Protein AF-A0A1I4PJ92-F1 (afdb_monomer_lite)

Organism: NCBI:txid266892

Structure (mmCIF, N/CA/C/O backbone):
data_AF-A0A1I4PJ92-F1
#
_entry.id   AF-A0A1I4PJ92-F1
#
loop_
_atom_site.group_PDB
_atom_site.id
_atom_site.type_symbol
_atom_site.label_atom_id
_atom_site.label_alt_id
_atom_site.label_comp_id
_atom_site.label_asym_id
_atom_site.label_entity_id
_atom_site.label_seq_id
_atom_site.pdbx_PDB_ins_code
_atom_site.Cartn_x
_atom_site.Cartn_y
_atom_site.Cartn_z
_atom_site.occupancy
_atom_site.B_iso_or_equiv
_atom_site.auth_seq_id
_atom_site.auth_comp_id
_atom_site.auth_asym_id
_atom_site.auth_atom_id
_atom_site.pdbx_PDB_model_num
ATOM 1 N N . MET A 1 1 ? -23.459 -6.721 20.034 1.00 47.03 1 MET A N 1
ATOM 2 C CA . MET A 1 1 ? -22.294 -6.403 19.180 1.00 47.03 1 MET A CA 1
ATOM 3 C C . MET A 1 1 ? -22.370 -4.924 18.826 1.00 47.03 1 MET A C 1
ATOM 5 O O . MET A 1 1 ? -23.334 -4.533 18.176 1.00 47.03 1 MET A O 1
ATOM 9 N N . ASN A 1 2 ? -21.453 -4.084 19.319 1.00 51.94 2 ASN A N 1
ATOM 10 C CA . ASN A 1 2 ? -21.460 -2.658 18.976 1.00 51.94 2 ASN A CA 1
ATOM 11 C C . ASN A 1 2 ? -21.237 -2.521 17.464 1.00 51.94 2 ASN A C 1
ATOM 13 O O . ASN A 1 2 ? -20.228 -2.994 16.945 1.00 51.94 2 ASN A O 1
ATOM 17 N N . LYS A 1 3 ? -22.192 -1.915 16.745 1.00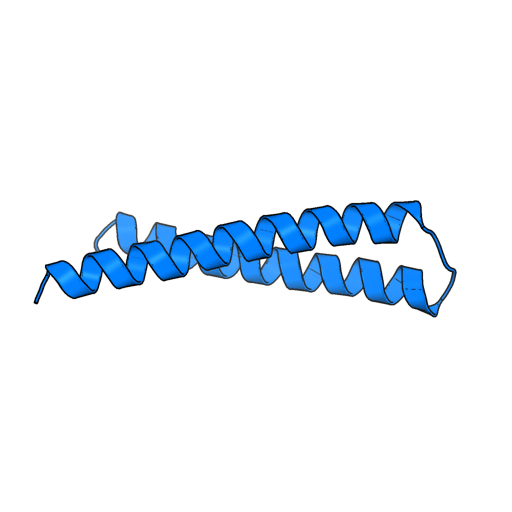 56.72 3 LYS A N 1
ATOM 18 C CA . LYS A 1 3 ? -22.147 -1.750 15.277 1.00 56.72 3 LYS A CA 1
ATOM 19 C C . LYS A 1 3 ? -20.840 -1.101 14.789 1.00 56.72 3 LYS A C 1
ATOM 21 O O . LYS A 1 3 ? -20.386 -1.410 13.692 1.00 56.72 3 LYS A O 1
ATOM 26 N N . SER A 1 4 ? -20.223 -0.252 15.613 1.00 63.41 4 SER A N 1
ATOM 27 C CA . SER A 1 4 ? -18.943 0.408 15.331 1.00 63.41 4 SER A CA 1
ATOM 28 C C . SER A 1 4 ? -17.747 -0.551 15.267 1.00 63.41 4 SER A C 1
ATOM 30 O O . SER A 1 4 ? -16.840 -0.341 14.462 1.00 63.41 4 SER A O 1
ATOM 32 N N . ASP A 1 5 ? -17.747 -1.622 16.063 1.00 74.75 5 ASP A N 1
ATOM 33 C CA . ASP A 1 5 ? -16.608 -2.541 16.171 1.00 74.75 5 ASP A CA 1
ATOM 34 C C . ASP A 1 5 ? -16.537 -3.503 14.971 1.00 74.75 5 ASP A C 1
ATOM 36 O O . ASP A 1 5 ? -15.475 -3.728 14.390 1.00 74.75 5 ASP A O 1
ATOM 40 N N . GLY A 1 6 ? -17.696 -3.995 14.512 1.00 81.44 6 GLY A N 1
ATOM 41 C CA . GLY A 1 6 ? -17.789 -4.822 13.303 1.00 81.44 6 GLY A CA 1
ATOM 42 C C . GLY A 1 6 ? -17.395 -4.065 12.030 1.00 81.44 6 GLY A C 1
ATOM 43 O O . GLY A 1 6 ? -16.667 -4.594 11.192 1.00 81.44 6 GLY A O 1
ATOM 44 N N . TYR A 1 7 ? -17.816 -2.802 11.914 1.00 85.38 7 TYR A N 1
ATOM 45 C CA . TYR A 1 7 ? -17.463 -1.944 10.782 1.00 85.38 7 TYR A CA 1
ATOM 46 C C . TYR A 1 7 ? -15.959 -1.641 10.726 1.00 85.38 7 TYR A C 1
ATOM 48 O O . TYR A 1 7 ? -15.345 -1.733 9.664 1.00 85.38 7 TYR A O 1
ATOM 56 N N . THR A 1 8 ? -15.345 -1.356 11.877 1.00 85.75 8 THR A N 1
ATOM 57 C CA . THR A 1 8 ? -13.900 -1.088 11.966 1.00 85.75 8 THR A CA 1
ATOM 58 C C . THR A 1 8 ? -13.080 -2.325 11.593 1.00 85.75 8 THR A C 1
ATOM 60 O O . THR A 1 8 ? -12.139 -2.230 10.806 1.00 85.75 8 THR A O 1
ATOM 63 N N . LYS A 1 9 ? -13.473 -3.511 12.082 1.00 85.81 9 LYS A N 1
ATOM 64 C CA . LYS A 1 9 ? -12.838 -4.790 11.715 1.00 85.81 9 LYS A CA 1
ATOM 65 C C . LYS A 1 9 ? -12.944 -5.086 10.219 1.00 85.81 9 LYS A C 1
ATOM 67 O O . LYS A 1 9 ? -11.960 -5.505 9.612 1.00 85.81 9 LYS A O 1
ATOM 72 N N . PHE A 1 10 ? -14.104 -4.825 9.615 1.00 91.62 10 PHE A N 1
ATOM 73 C CA . PHE A 1 10 ? -14.280 -4.957 8.169 1.00 91.62 10 PHE A CA 1
ATOM 74 C C . PHE A 1 10 ? -13.356 -4.009 7.392 1.00 91.62 10 PHE A C 1
ATOM 76 O O . PHE A 1 10 ? -12.677 -4.455 6.472 1.00 91.62 10 PHE A O 1
ATOM 83 N N . GLN A 1 11 ? -13.273 -2.731 7.781 1.00 91.62 11 GLN A N 1
ATOM 84 C CA . GLN A 1 11 ? -12.381 -1.767 7.123 1.00 91.62 11 GLN A CA 1
ATOM 85 C C . GLN A 1 11 ? -10.907 -2.176 7.207 1.00 91.62 11 GLN A C 1
ATOM 87 O O . GLN A 1 11 ? -10.182 -2.074 6.218 1.00 91.62 11 GLN A O 1
ATOM 92 N N . VAL A 1 12 ? -10.469 -2.678 8.364 1.00 92.31 12 VAL A N 1
ATOM 93 C CA . VAL A 1 12 ? -9.113 -3.215 8.549 1.00 92.31 12 VAL A CA 1
ATOM 94 C C . VAL A 1 12 ? -8.851 -4.359 7.566 1.00 92.31 12 VAL A C 1
ATOM 96 O O . VAL A 1 12 ? -7.870 -4.312 6.823 1.00 92.31 12 VAL A O 1
ATOM 99 N N . GLY A 1 13 ? -9.749 -5.346 7.503 1.00 92.12 13 GLY A N 1
ATOM 100 C CA . GLY A 1 13 ? -9.631 -6.466 6.564 1.00 92.12 13 GLY A CA 1
ATOM 101 C C . GLY A 1 13 ? -9.644 -6.025 5.097 1.00 92.12 13 GLY A C 1
ATOM 102 O O . GLY A 1 13 ? -8.836 -6.501 4.302 1.00 92.12 13 GLY A O 1
ATOM 103 N N . PHE A 1 14 ? -10.505 -5.067 4.749 1.00 94.12 14 PHE A N 1
ATOM 104 C CA . PHE A 1 14 ? -10.600 -4.507 3.403 1.00 94.12 14 PHE A CA 1
ATOM 105 C C . PHE A 1 14 ? -9.292 -3.839 2.963 1.00 94.12 14 PHE A C 1
ATOM 107 O O . PHE A 1 14 ? -8.782 -4.143 1.886 1.00 94.12 14 PHE A O 1
ATOM 114 N N . HIS A 1 15 ? -8.702 -2.976 3.795 1.00 93.31 15 HIS A N 1
ATOM 115 C CA . HIS A 1 15 ? -7.438 -2.330 3.439 1.00 93.31 15 HIS A CA 1
ATOM 116 C C . HIS A 1 15 ? -6.281 -3.325 3.337 1.00 93.31 15 HIS A C 1
ATOM 118 O O . HIS A 1 15 ? -5.464 -3.189 2.431 1.00 93.31 15 HIS A O 1
ATOM 124 N N . ILE A 1 16 ? -6.232 -4.350 4.195 1.00 94.69 16 ILE A N 1
ATOM 125 C CA . ILE A 1 16 ? -5.245 -5.435 4.071 1.00 94.69 16 ILE A CA 1
ATOM 126 C C . ILE A 1 16 ? -5.392 -6.140 2.717 1.00 94.69 16 ILE A C 1
ATOM 128 O O . ILE A 1 16 ? -4.401 -6.322 2.011 1.00 94.69 16 ILE A O 1
ATOM 132 N N . PHE A 1 17 ? -6.620 -6.484 2.323 1.00 96.19 17 PHE A N 1
ATOM 133 C CA . PHE A 1 17 ? -6.890 -7.115 1.032 1.00 96.19 17 PHE A CA 1
ATOM 134 C C . PHE A 1 17 ? -6.430 -6.240 -0.145 1.00 96.19 17 PHE A C 1
ATOM 136 O O . PHE A 1 17 ? -5.724 -6.722 -1.030 1.00 96.19 17 PHE A O 1
ATOM 143 N N . ILE A 1 18 ? -6.752 -4.943 -0.130 1.00 95.12 18 ILE A N 1
ATOM 144 C CA . ILE A 1 18 ? -6.323 -4.008 -1.181 1.00 95.12 18 ILE A CA 1
ATOM 145 C C . ILE A 1 18 ? -4.796 -3.898 -1.254 1.00 95.12 18 ILE A C 1
ATOM 147 O O . ILE A 1 18 ? -4.245 -3.887 -2.354 1.00 95.12 18 ILE A O 1
ATOM 151 N N . VAL A 1 19 ? -4.101 -3.856 -0.114 1.00 95.44 19 VAL A N 1
ATOM 152 C CA . VAL A 1 19 ? -2.629 -3.824 -0.089 1.00 95.44 19 VAL A CA 1
ATOM 153 C C . VAL A 1 19 ? -2.044 -5.078 -0.736 1.00 95.44 19 VAL A C 1
ATOM 155 O O . VAL A 1 19 ? -1.134 -4.959 -1.553 1.00 95.44 19 VAL A O 1
ATOM 158 N N . LEU A 1 20 ? -2.582 -6.264 -0.437 1.00 96.31 20 LEU A N 1
ATOM 159 C CA . LEU A 1 20 ? -2.118 -7.517 -1.044 1.00 96.31 20 LEU A CA 1
ATOM 160 C C . LEU A 1 20 ? -2.295 -7.516 -2.568 1.00 96.31 20 LEU A C 1
ATOM 162 O O . LEU A 1 20 ? -1.365 -7.867 -3.294 1.00 96.31 20 LEU A O 1
ATOM 166 N N . ILE A 1 21 ? -3.454 -7.069 -3.057 1.00 96.06 21 ILE A N 1
ATOM 167 C CA . ILE A 1 21 ? -3.712 -6.946 -4.498 1.00 96.06 21 ILE A CA 1
ATOM 168 C C . ILE A 1 21 ? -2.749 -5.944 -5.143 1.00 96.06 21 ILE A C 1
ATOM 170 O O . ILE A 1 21 ? -2.145 -6.242 -6.173 1.00 96.06 21 ILE A O 1
ATOM 174 N N . ALA A 1 22 ? -2.563 -4.774 -4.529 1.00 95.00 22 ALA A N 1
ATOM 175 C CA . ALA A 1 22 ? -1.673 -3.741 -5.044 1.00 95.00 22 ALA A CA 1
ATOM 176 C C . ALA A 1 22 ? -0.215 -4.219 -5.118 1.00 95.00 22 ALA A C 1
ATOM 178 O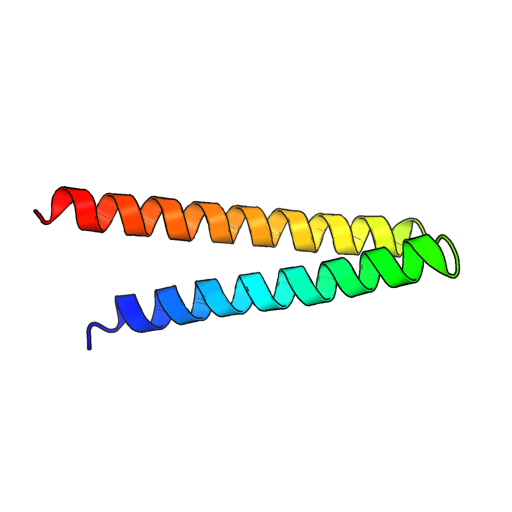 O . ALA A 1 22 ? 0.452 -3.991 -6.126 1.00 95.00 22 ALA A O 1
ATOM 179 N N . LEU A 1 23 ? 0.264 -4.941 -4.100 1.00 95.31 23 LEU A N 1
ATOM 180 C CA . LEU A 1 23 ? 1.593 -5.558 -4.108 1.00 95.31 23 LEU A CA 1
ATOM 181 C C . LEU A 1 23 ? 1.728 -6.624 -5.199 1.00 95.31 23 LEU A C 1
ATOM 183 O O . LEU A 1 23 ? 2.773 -6.687 -5.841 1.00 95.31 23 LEU A O 1
ATOM 187 N N . GLY A 1 24 ? 0.683 -7.416 -5.452 1.00 94.00 24 GLY A N 1
ATOM 188 C CA . GLY A 1 24 ? 0.665 -8.379 -6.556 1.00 94.00 24 GLY A CA 1
ATOM 189 C C . GLY A 1 24 ? 0.804 -7.705 -7.924 1.00 94.00 24 GLY A C 1
ATOM 190 O O . GLY A 1 24 ? 1.608 -8.142 -8.747 1.00 94.00 24 GLY A O 1
ATOM 191 N N . ILE A 1 25 ? 0.084 -6.599 -8.140 1.00 91.94 25 ILE A N 1
ATOM 192 C CA . ILE A 1 25 ? 0.195 -5.783 -9.359 1.00 91.94 25 ILE A CA 1
ATOM 193 C C . ILE A 1 25 ? 1.613 -5.217 -9.484 1.00 91.94 25 ILE A C 1
ATOM 195 O O . ILE A 1 25 ? 2.251 -5.399 -10.519 1.00 91.94 25 ILE A O 1
ATOM 199 N N . ILE A 1 26 ? 2.135 -4.587 -8.427 1.00 94.12 26 ILE A N 1
ATOM 200 C CA . ILE A 1 26 ? 3.495 -4.033 -8.426 1.00 94.12 26 ILE A CA 1
ATOM 201 C C . ILE A 1 26 ? 4.518 -5.125 -8.744 1.00 94.12 26 ILE A C 1
ATOM 203 O O . ILE A 1 26 ? 5.340 -4.927 -9.628 1.00 94.12 26 ILE A O 1
ATOM 207 N N . ALA A 1 27 ? 4.467 -6.276 -8.070 1.00 92.94 27 ALA A N 1
ATOM 208 C CA . ALA A 1 27 ? 5.423 -7.362 -8.276 1.00 92.94 27 ALA A CA 1
ATOM 209 C C . ALA A 1 27 ? 5.348 -7.930 -9.701 1.00 92.94 27 ALA A C 1
ATOM 211 O O . ALA A 1 27 ? 6.382 -8.151 -10.329 1.00 92.94 27 ALA A O 1
ATOM 212 N N . SER A 1 28 ? 4.138 -8.116 -10.236 1.00 93.00 28 SER A N 1
ATOM 213 C CA . SER A 1 28 ? 3.935 -8.621 -11.596 1.00 93.00 28 SER A CA 1
ATOM 214 C C . SER A 1 28 ? 4.559 -7.693 -12.643 1.00 93.00 28 SER A C 1
ATOM 216 O O . SER A 1 28 ? 5.368 -8.155 -13.454 1.00 93.00 28 SER A O 1
ATOM 218 N N . TYR A 1 29 ? 4.260 -6.392 -12.562 1.00 91.19 29 TYR A N 1
ATOM 219 C CA . TYR A 1 29 ? 4.762 -5.377 -13.494 1.00 91.19 29 TYR A CA 1
ATOM 220 C C . TYR A 1 29 ? 6.178 -4.888 -13.180 1.00 91.19 29 TYR A C 1
ATOM 222 O O . TYR A 1 29 ? 6.769 -4.210 -14.007 1.00 91.19 29 TYR A O 1
ATOM 230 N N . ALA A 1 30 ? 6.746 -5.204 -12.017 1.00 89.44 30 ALA A N 1
ATOM 231 C CA . ALA A 1 30 ? 8.149 -4.925 -11.725 1.00 89.44 30 ALA A CA 1
ATOM 232 C C . ALA A 1 30 ? 9.084 -6.017 -12.267 1.00 89.44 30 ALA A C 1
ATOM 234 O O . ALA A 1 30 ? 10.217 -5.709 -12.627 1.00 89.44 30 ALA A O 1
ATOM 235 N N . LEU A 1 31 ? 8.623 -7.276 -12.311 1.00 90.81 31 LEU A N 1
ATOM 236 C CA . LEU A 1 31 ? 9.471 -8.439 -12.600 1.00 90.81 31 LEU A CA 1
ATOM 237 C C . LEU A 1 31 ? 9.354 -8.986 -14.029 1.00 90.81 31 LEU A C 1
ATOM 239 O O . LEU A 1 31 ? 10.340 -9.515 -14.530 1.00 90.81 31 LEU A O 1
ATOM 243 N N . ASN A 1 32 ? 8.181 -8.906 -14.670 1.00 81.00 32 ASN A N 1
ATOM 244 C CA . ASN A 1 32 ? 7.941 -9.598 -15.950 1.00 81.00 32 ASN A CA 1
ATOM 245 C C . ASN A 1 32 ? 7.966 -8.677 -17.177 1.00 81.00 32 ASN A C 1
ATOM 247 O O . ASN A 1 32 ? 8.275 -9.147 -18.261 1.00 81.00 32 ASN A O 1
ATOM 251 N N . ASP A 1 33 ? 7.659 -7.389 -17.005 1.00 82.00 33 ASP A N 1
ATOM 252 C CA . ASP A 1 33 ? 7.838 -6.338 -18.013 1.00 82.00 33 ASP A CA 1
ATOM 253 C C . ASP A 1 33 ? 7.617 -4.989 -17.331 1.00 82.00 33 ASP A C 1
ATOM 255 O O . ASP A 1 33 ? 6.502 -4.698 -16.890 1.00 82.00 33 ASP A O 1
ATOM 259 N N . PHE A 1 34 ? 8.679 -4.186 -17.199 1.00 86.62 34 PHE A N 1
ATOM 260 C CA . PHE A 1 34 ? 8.651 -2.987 -16.362 1.00 86.62 34 PHE A CA 1
ATOM 261 C C . PHE A 1 34 ? 7.716 -1.912 -16.922 1.00 86.62 34 PHE A C 1
ATOM 263 O O . PHE A 1 34 ? 8.106 -1.077 -17.740 1.00 86.62 34 PHE A O 1
ATOM 270 N N . GLN A 1 35 ? 6.471 -1.906 -16.446 1.00 91.31 35 GLN A N 1
ATOM 271 C CA . GLN A 1 35 ? 5.473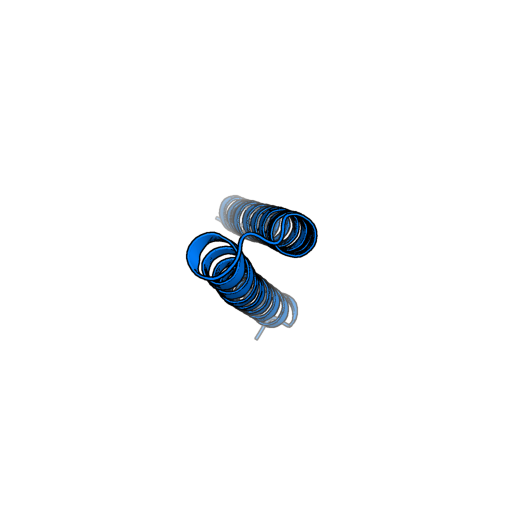 -0.908 -16.815 1.00 91.31 35 GLN A CA 1
ATOM 272 C C . GLN A 1 35 ? 5.303 0.106 -15.685 1.00 91.31 35 GLN A C 1
ATOM 274 O O . GLN A 1 35 ? 4.514 -0.069 -14.753 1.00 91.31 35 GLN A O 1
ATOM 279 N N . VAL A 1 36 ? 6.056 1.204 -15.800 1.00 90.50 36 VAL A N 1
ATOM 280 C CA . VAL A 1 36 ? 6.133 2.292 -14.809 1.00 90.50 36 VAL A CA 1
ATOM 281 C C . VAL A 1 36 ? 4.753 2.784 -14.366 1.00 90.50 36 VAL A C 1
ATOM 283 O O . VAL A 1 36 ? 4.533 3.003 -13.178 1.00 90.50 36 VAL A O 1
ATOM 286 N N . SER A 1 37 ? 3.805 2.931 -15.295 1.00 92.44 37 SER A N 1
ATOM 287 C CA . SER A 1 37 ? 2.446 3.401 -15.000 1.00 92.44 37 SER A CA 1
ATOM 288 C C . SER A 1 37 ? 1.721 2.501 -13.996 1.00 92.44 37 SER A C 1
ATOM 290 O O . SER A 1 37 ? 1.171 3.001 -13.015 1.00 92.44 37 SER A O 1
ATOM 292 N N . TYR A 1 38 ? 1.763 1.182 -14.187 1.00 90.81 38 TYR A N 1
ATOM 293 C CA . TYR A 1 38 ? 1.112 0.222 -13.293 1.00 90.81 38 TYR A CA 1
ATOM 294 C C . TYR A 1 38 ? 1.810 0.128 -11.939 1.00 90.81 38 TYR A C 1
ATOM 296 O O . TYR A 1 38 ? 1.138 0.018 -10.913 1.00 90.81 38 TYR A O 1
ATOM 304 N N . VAL A 1 39 ? 3.139 0.247 -11.913 1.00 92.56 39 VAL A N 1
ATOM 305 C CA . VAL A 1 39 ? 3.906 0.294 -10.661 1.00 92.56 39 VAL A CA 1
ATOM 306 C C . VAL A 1 39 ? 3.556 1.550 -9.855 1.00 92.56 39 VAL A C 1
ATOM 308 O O . VAL A 1 39 ? 3.332 1.450 -8.648 1.00 92.56 39 VAL A O 1
ATOM 311 N N . ILE A 1 40 ? 3.438 2.718 -10.499 1.00 95.06 40 ILE A N 1
ATOM 312 C CA . ILE A 1 40 ? 3.031 3.970 -9.838 1.00 95.06 40 ILE A CA 1
ATOM 313 C C . ILE A 1 40 ? 1.600 3.860 -9.306 1.00 95.06 40 ILE A C 1
ATOM 315 O O . ILE A 1 40 ? 1.365 4.152 -8.134 1.00 95.06 40 ILE A O 1
ATOM 319 N N . ILE A 1 41 ? 0.649 3.409 -10.131 1.00 94.31 41 ILE A N 1
ATOM 320 C CA . ILE A 1 41 ? -0.759 3.266 -9.726 1.00 94.31 41 ILE A CA 1
ATOM 321 C C . ILE A 1 41 ? -0.878 2.288 -8.552 1.00 94.31 41 ILE A C 1
ATOM 323 O O . ILE A 1 41 ? -1.491 2.619 -7.534 1.00 94.31 41 ILE A O 1
ATOM 327 N N . GLY A 1 42 ? -0.242 1.118 -8.654 1.00 93.00 42 GLY A N 1
ATOM 328 C CA . GLY A 1 42 ? -0.206 0.137 -7.573 1.00 93.00 42 GLY A CA 1
ATOM 329 C C . GLY A 1 42 ? 0.405 0.717 -6.296 1.00 93.00 42 GLY A C 1
ATOM 330 O O . GLY A 1 42 ? -0.144 0.531 -5.211 1.00 93.00 42 GLY A O 1
ATOM 331 N N . SER A 1 43 ? 1.483 1.495 -6.418 1.00 94.62 43 SER A N 1
ATOM 332 C CA . SER A 1 43 ? 2.146 2.128 -5.270 1.00 94.62 43 SER A CA 1
ATOM 333 C C . SER A 1 43 ? 1.252 3.159 -4.582 1.00 94.62 43 SER A C 1
ATOM 335 O O . SER A 1 43 ? 1.145 3.149 -3.357 1.00 94.62 43 SER A O 1
ATOM 337 N N . VAL A 1 44 ? 0.554 4.011 -5.339 1.00 97.00 44 VAL A N 1
ATOM 338 C CA . VAL A 1 44 ? -0.391 4.998 -4.782 1.00 97.00 44 VAL A CA 1
ATOM 339 C C . VAL A 1 44 ? -1.529 4.303 -4.027 1.00 97.00 44 VAL A C 1
ATOM 341 O O . VAL A 1 44 ? -1.860 4.702 -2.907 1.00 97.00 44 VAL A O 1
ATOM 344 N N . ILE A 1 45 ? -2.092 3.234 -4.599 1.00 95.31 45 ILE A N 1
ATOM 345 C CA . ILE A 1 45 ? -3.159 2.441 -3.966 1.00 95.31 45 ILE A CA 1
ATOM 346 C C . ILE A 1 45 ? -2.659 1.779 -2.673 1.00 95.31 45 ILE A C 1
ATOM 348 O O . ILE A 1 45 ? -3.343 1.836 -1.642 1.00 95.31 45 ILE A O 1
ATOM 352 N N . ALA A 1 46 ? -1.465 1.180 -2.709 1.00 95.38 46 ALA A N 1
ATOM 353 C CA . ALA A 1 46 ? -0.852 0.535 -1.554 1.00 95.38 46 ALA A CA 1
ATOM 354 C C . ALA A 1 46 ? -0.588 1.542 -0.426 1.00 95.38 46 ALA A C 1
ATOM 356 O O . ALA A 1 46 ? -1.033 1.325 0.701 1.00 95.38 46 ALA A O 1
ATOM 357 N N . ILE A 1 47 ? 0.056 2.675 -0.727 1.00 96.62 47 ILE A N 1
ATOM 358 C CA . ILE A 1 47 ? 0.360 3.730 0.254 1.00 96.62 47 ILE A CA 1
ATOM 359 C C . ILE A 1 47 ? -0.929 4.277 0.874 1.00 96.62 47 ILE A C 1
ATOM 361 O O . ILE A 1 47 ? -1.027 4.378 2.099 1.00 96.62 47 ILE A O 1
ATOM 365 N N . GLY A 1 48 ? -1.937 4.585 0.052 1.00 95.75 48 GLY A N 1
ATOM 366 C CA . GLY A 1 48 ? -3.221 5.095 0.535 1.00 95.75 48 GLY A CA 1
ATOM 367 C C . GLY A 1 48 ? -3.925 4.118 1.479 1.00 95.75 48 GLY A C 1
ATOM 368 O O . GLY A 1 48 ? -4.466 4.529 2.509 1.00 95.75 48 GLY A O 1
ATOM 369 N N . SER A 1 49 ? -3.870 2.821 1.172 1.00 93.62 49 SER A N 1
ATOM 370 C CA . SER A 1 49 ? -4.482 1.779 2.002 1.00 93.62 49 SER A CA 1
ATOM 371 C C . SER A 1 49 ? -3.700 1.521 3.289 1.00 93.62 49 SER A C 1
ATOM 373 O O . SER A 1 49 ? -4.311 1.411 4.350 1.00 93.62 49 SER A O 1
ATOM 375 N N . ILE A 1 50 ? -2.365 1.504 3.233 1.00 94.69 50 ILE A N 1
ATOM 376 C CA . ILE A 1 50 ? -1.505 1.393 4.422 1.00 94.69 50 ILE A CA 1
ATOM 377 C C . ILE A 1 50 ? -1.740 2.579 5.362 1.00 94.69 50 ILE A C 1
ATOM 379 O O . ILE A 1 50 ? -1.875 2.387 6.570 1.00 94.69 50 ILE A O 1
ATOM 383 N N . TYR A 1 51 ? -1.838 3.799 4.829 1.00 95.19 51 TYR A N 1
ATOM 384 C CA . TYR A 1 51 ? -2.101 4.990 5.634 1.00 95.19 51 TYR A CA 1
ATOM 385 C C . TYR A 1 51 ? -3.458 4.919 6.350 1.00 95.19 51 TYR A C 1
ATOM 387 O O . TYR A 1 51 ? -3.539 5.181 7.554 1.00 95.19 51 TYR A O 1
ATOM 395 N N . GLN A 1 52 ? -4.524 4.535 5.639 1.00 92.69 52 GLN A N 1
ATOM 396 C CA . GLN A 1 52 ? -5.853 4.373 6.241 1.00 92.69 52 GLN A CA 1
ATOM 397 C C . GLN A 1 52 ? -5.867 3.263 7.294 1.00 92.69 52 GLN A C 1
ATOM 399 O O . GLN A 1 52 ? -6.411 3.462 8.381 1.00 92.69 52 GLN A O 1
ATOM 404 N N . LEU A 1 53 ? -5.196 2.144 7.021 1.00 91.94 53 LEU A N 1
ATOM 405 C CA . LEU A 1 53 ? -5.041 1.044 7.966 1.00 91.94 53 LEU A CA 1
ATOM 406 C C . LEU A 1 53 ? -4.304 1.488 9.239 1.00 91.94 53 LEU A C 1
ATOM 408 O O . LEU A 1 53 ? -4.781 1.242 10.346 1.00 91.94 53 LEU A O 1
ATOM 412 N N . TYR A 1 54 ? -3.187 2.206 9.097 1.00 92.31 54 TYR A N 1
ATOM 413 C CA . TYR A 1 54 ? -2.441 2.762 10.228 1.00 92.31 54 TYR A CA 1
ATOM 414 C C . TYR A 1 54 ? -3.300 3.727 11.056 1.00 92.31 54 TYR A C 1
ATOM 416 O O . TYR A 1 54 ? -3.331 3.637 12.286 1.00 92.31 54 TYR A O 1
ATOM 424 N N . LYS A 1 55 ? -4.044 4.623 10.393 1.00 91.06 55 LYS A N 1
ATOM 425 C CA . LYS A 1 55 ? -4.961 5.561 11.052 1.00 91.06 55 LYS A CA 1
ATOM 426 C C . LYS A 1 55 ? -6.060 4.829 11.828 1.00 91.06 55 LYS A C 1
ATOM 428 O O . LYS A 1 55 ? -6.351 5.216 12.958 1.00 91.06 55 LYS A O 1
ATOM 433 N N . LEU A 1 56 ? -6.642 3.778 11.250 1.00 88.62 56 LEU A N 1
ATOM 434 C CA . LEU A 1 56 ? -7.668 2.958 11.900 1.00 88.62 56 LEU A CA 1
ATOM 435 C C . LEU A 1 56 ? -7.121 2.277 13.155 1.00 88.62 56 LEU A C 1
ATOM 437 O O . LEU A 1 56 ? -7.684 2.455 14.231 1.00 88.62 56 LEU A O 1
ATOM 441 N N . ILE A 1 57 ? -5.980 1.594 13.046 1.00 86.94 57 ILE A N 1
ATOM 442 C CA . ILE A 1 57 ? -5.349 0.899 14.178 1.00 86.94 57 ILE A CA 1
ATOM 443 C C . ILE A 1 57 ? -4.993 1.886 15.299 1.00 86.94 57 ILE A C 1
ATOM 445 O O . ILE A 1 57 ? -5.285 1.628 16.469 1.00 86.94 57 ILE A O 1
ATOM 449 N N . LYS A 1 58 ? -4.408 3.042 14.956 1.00 87.25 58 LYS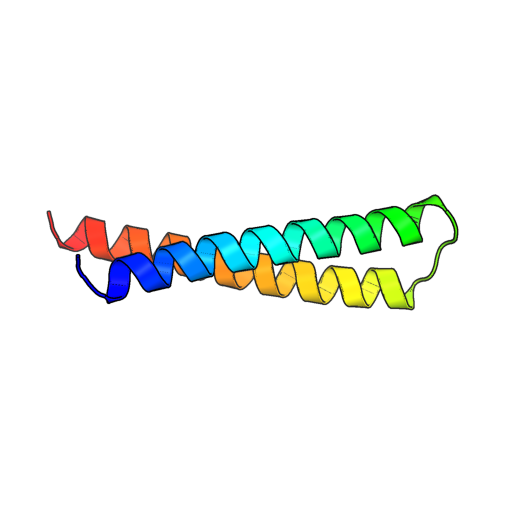 A N 1
ATOM 450 C CA . LYS A 1 58 ? -4.050 4.084 15.930 1.00 87.25 58 LYS A CA 1
ATOM 451 C C . LYS A 1 58 ? -5.279 4.633 16.659 1.00 87.25 58 LYS A C 1
ATOM 453 O O . LYS A 1 58 ? -5.254 4.764 17.882 1.00 87.25 58 LYS A O 1
ATOM 458 N N . ASN A 1 59 ? -6.350 4.929 15.926 1.00 82.19 59 ASN A N 1
ATOM 459 C CA . ASN A 1 59 ? -7.578 5.461 16.510 1.00 82.19 59 ASN A CA 1
ATOM 460 C C . ASN A 1 59 ? -8.271 4.423 17.402 1.00 82.19 59 ASN A C 1
ATOM 462 O O . ASN A 1 59 ? -8.664 4.761 18.516 1.00 82.19 59 ASN A O 1
ATOM 466 N N . THR A 1 60 ? -8.349 3.160 16.977 1.00 77.75 60 THR A N 1
ATOM 467 C CA . THR A 1 60 ? -8.912 2.076 17.797 1.00 77.75 60 THR A CA 1
ATOM 468 C C . THR A 1 60 ? -8.118 1.868 19.088 1.00 77.75 60 THR A C 1
ATOM 470 O O . THR A 1 60 ? -8.723 1.734 20.150 1.00 77.75 60 THR A O 1
ATOM 473 N N . LYS A 1 61 ? -6.777 1.922 19.037 1.00 71.75 61 LYS A N 1
ATOM 474 C CA . LYS A 1 61 ? -5.936 1.840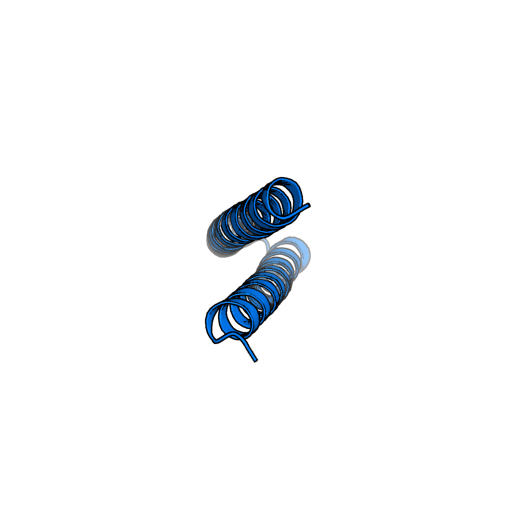 20.242 1.00 71.75 61 LYS A CA 1
ATOM 475 C C . LYS A 1 61 ? -6.230 2.984 21.222 1.00 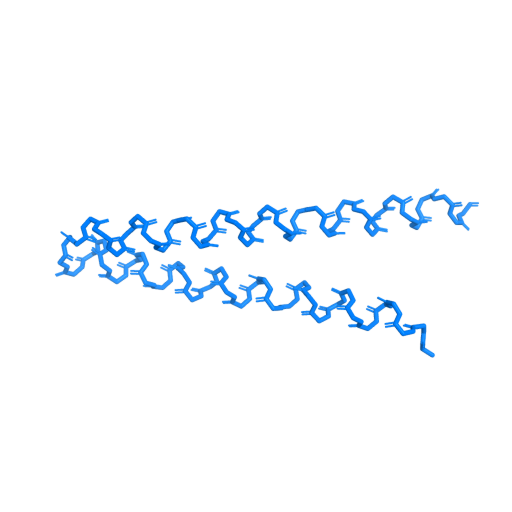71.75 61 LYS A C 1
ATOM 477 O O . LYS A 1 61 ? -6.415 2.732 22.405 1.00 71.75 61 LYS A O 1
ATOM 482 N N . SER A 1 62 ? -6.341 4.216 20.718 1.00 67.19 62 SER A N 1
ATOM 483 C CA . SER A 1 62 ? -6.597 5.402 21.551 1.00 67.19 62 SER A CA 1
ATOM 484 C C . SER A 1 62 ? -7.973 5.412 22.229 1.00 67.19 62 SER A C 1
ATOM 486 O O . SER A 1 62 ? -8.137 6.034 23.275 1.00 67.19 62 SER A O 1
ATOM 488 N N . VAL A 1 63 ? -8.968 4.743 21.633 1.00 63.97 63 VAL A N 1
ATOM 489 C CA . VAL A 1 63 ? -10.313 4.622 22.214 1.00 63.97 63 VAL A CA 1
ATOM 490 C C . VAL A 1 63 ? -10.303 3.623 23.370 1.00 63.97 63 VAL A C 1
ATOM 492 O O . VAL A 1 63 ? -10.852 3.931 24.423 1.00 63.97 63 VAL A O 1
ATOM 495 N N . ASN A 1 64 ? -9.636 2.474 23.219 1.00 61.47 64 ASN A N 1
ATOM 496 C CA . ASN A 1 64 ? -9.529 1.494 24.306 1.00 61.47 64 ASN A CA 1
ATOM 497 C C . ASN A 1 64 ? -8.734 2.041 25.504 1.00 61.47 64 ASN A C 1
ATOM 499 O O . ASN A 1 64 ? -9.162 1.864 26.631 1.00 61.47 64 ASN A O 1
ATOM 503 N N . GLU A 1 65 ? -7.656 2.795 25.273 1.00 61.16 65 GLU A N 1
ATOM 504 C CA . GLU A 1 65 ? -6.795 3.338 26.343 1.00 61.16 65 GLU A CA 1
ATOM 505 C C . GLU A 1 65 ? -7.470 4.428 27.207 1.00 61.16 65 GLU A C 1
ATOM 507 O O . GLU A 1 65 ? -7.002 4.731 28.296 1.00 61.16 65 GLU A O 1
ATOM 512 N N . LYS A 1 66 ? -8.570 5.034 26.733 1.00 58.84 66 LYS A N 1
ATOM 513 C CA . LYS A 1 66 ? -9.399 5.984 27.506 1.00 58.84 66 LYS A CA 1
ATOM 514 C C . LYS A 1 66 ? -10.600 5.330 28.201 1.00 58.84 66 LYS A C 1
ATOM 516 O O . LYS A 1 66 ? -11.376 6.039 28.839 1.00 58.84 66 LYS A O 1
ATOM 521 N N . SER A 1 67 ? -10.803 4.033 27.983 1.00 56.59 67 SER A N 1
ATOM 522 C CA . SER A 1 67 ? -11.946 3.273 28.502 1.00 56.59 67 SER A CA 1
ATOM 523 C C . SER A 1 67 ? -11.605 2.458 29.757 1.00 56.59 67 SER A C 1
ATOM 525 O O . SER A 1 67 ? -12.526 1.904 30.355 1.00 56.59 67 SER A O 1
ATOM 527 N N . ASP A 1 68 ? -10.320 2.401 30.119 1.00 48.41 68 ASP A N 1
ATOM 528 C CA . ASP A 1 68 ? -9.756 1.771 31.322 1.00 48.41 68 ASP A CA 1
ATOM 529 C C . ASP A 1 68 ? -9.424 2.837 32.383 1.00 48.41 68 ASP A C 1
ATOM 531 O O . ASP A 1 68 ? -9.589 2.543 33.589 1.00 48.41 68 ASP A O 1
#

Radius of gyration: 15.7 Å; chains: 1; bounding box: 32×16×49 Å

Sequence (68 aa):
MNKSDGYTKFQVGFHIFIVLIALGIIASYALNDFQVSYVIIGSVIAIGSIYQLYKLIKNTKSVNEKSD

Secondary structure (DSSP, 8-state):
--HHHHHHHHHHHHHHHHHHHHHHHHHHHHHSS--HHHHHHHHHHHHHHHHHHHHHHHHHHHHHTT--

pLDDT: mean 85.54, std 13.39, range [47.03, 97.0]

Foldseek 3Di:
DPPVVVVLVVLLVVLVVQLVVLVVQLVCCVPPPPDPVSNVVSVVSNVVSVVVNVVSVVVVVVVVVVVD